Protein AF-A0A3P7LE86-F1 (afdb_monomer)

Organism: Strongylus vulgaris (NCBI:txid40348)

Radius of gyration: 16.44 Å; Cα contacts (8 Å, |Δi|>4): 26; chains: 1; bounding box: 34×28×45 Å

pLDDT: mean 81.73, std 16.17, range [34.53, 98.5]

Foldseek 3Di:
DDDDQPPPVVCCVVPPPVVVVVVVVVVVVVQVVVQVVVCVVPVDGDGDDDDDDCVNPDCVQCVDCPHPVNVSCVVPPD

Mean predicted aligned error: 7.5 Å

Secondary structure (DSSP, 8-state):
---GGGSHHHHHHHS-HHHHHHHHHHHHHHHHHHHHHHHHHHSS----------TT--GGGGSSTTSHHHHHHHHH--

Structure (mmCIF, N/CA/C/O backbone):
data_AF-A0A3P7LE86-F1
#
_entry.id   AF-A0A3P7LE86-F1
#
loop_
_atom_site.group_PDB
_atom_site.id
_atom_site.type_symbol
_atom_site.label_atom_id
_atom_site.label_alt_id
_atom_site.label_comp_id
_atom_site.label_asym_id
_atom_site.label_entity_id
_atom_site.label_seq_id
_atom_site.pdbx_PDB_ins_code
_atom_site.Cartn_x
_atom_site.Cartn_y
_atom_site.Cartn_z
_atom_site.occupancy
_atom_site.B_iso_or_equiv
_atom_site.auth_seq_id
_atom_site.auth_comp_id
_atom_site.auth_asym_id
_atom_site.auth_atom_id
_atom_site.pdbx_PDB_model_num
ATOM 1 N N . MET A 1 1 ? -9.339 -17.586 -24.919 1.00 34.53 1 MET A N 1
ATOM 2 C CA . MET A 1 1 ? -8.750 -17.655 -23.564 1.00 34.53 1 MET A CA 1
ATOM 3 C C . MET A 1 1 ? -7.419 -16.897 -23.552 1.00 34.53 1 MET A C 1
ATOM 5 O O . MET A 1 1 ? -6.362 -17.496 -23.464 1.00 34.53 1 MET A O 1
ATOM 9 N N . LEU A 1 2 ? -7.484 -15.572 -23.720 1.00 39.53 2 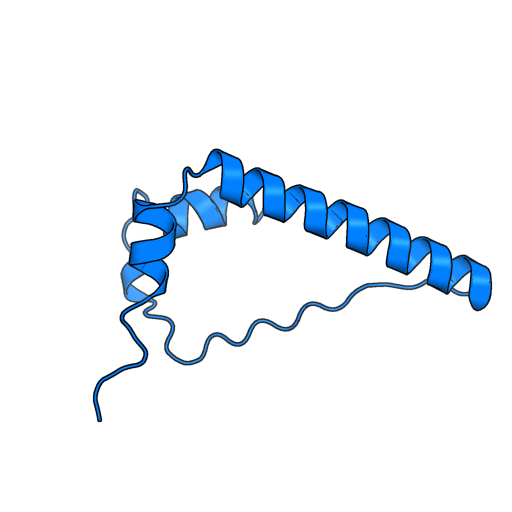LEU A N 1
ATOM 10 C CA . LEU A 1 2 ? -6.364 -14.621 -23.759 1.00 39.53 2 LEU A CA 1
ATOM 11 C C . LEU A 1 2 ? -6.974 -13.257 -23.393 1.00 39.53 2 LEU A C 1
ATOM 13 O O . LEU A 1 2 ? -7.762 -12.773 -24.196 1.00 39.53 2 LEU A O 1
ATOM 17 N N . SER A 1 3 ? -6.696 -12.661 -22.224 1.00 37.34 3 SER A N 1
ATOM 18 C CA . SER A 1 3 ? -6.882 -11.196 -22.040 1.00 37.34 3 SER A CA 1
ATOM 19 C C . SER A 1 3 ? -6.427 -10.599 -20.699 1.00 37.34 3 SER A C 1
ATOM 21 O O . SER A 1 3 ? -6.305 -9.380 -20.617 1.00 37.34 3 SER A O 1
ATOM 23 N N . SER A 1 4 ? -6.143 -11.369 -19.646 1.00 42.84 4 SER A N 1
ATOM 24 C CA . SER A 1 4 ? -5.965 -10.741 -18.319 1.00 42.84 4 SER A CA 1
ATOM 25 C C . SER A 1 4 ? -4.548 -10.241 -17.996 1.00 42.84 4 SER A C 1
ATOM 27 O O . SER A 1 4 ? -4.404 -9.356 -17.159 1.00 42.84 4 SER A O 1
ATOM 29 N N . ASN A 1 5 ? -3.504 -10.729 -18.676 1.00 44.62 5 ASN A N 1
ATOM 30 C CA . ASN A 1 5 ? -2.106 -10.483 -18.275 1.00 44.62 5 ASN A CA 1
ATOM 31 C C . ASN A 1 5 ? -1.485 -9.174 -18.813 1.00 44.62 5 ASN A C 1
ATOM 33 O O . ASN A 1 5 ? -0.301 -8.937 -18.616 1.00 44.62 5 ASN A O 1
ATOM 37 N N . PHE A 1 6 ? -2.243 -8.311 -19.502 1.00 47.38 6 PHE A N 1
ATOM 38 C CA . PHE A 1 6 ? -1.646 -7.249 -20.334 1.00 47.38 6 PHE A CA 1
ATOM 39 C C . PHE A 1 6 ? -1.610 -5.827 -19.729 1.00 47.38 6 PHE A C 1
ATOM 41 O O . PHE A 1 6 ? -1.116 -4.915 -20.387 1.00 47.38 6 PHE A O 1
ATOM 48 N N . ARG A 1 7 ? -2.120 -5.576 -18.508 1.00 57.44 7 ARG A N 1
ATOM 49 C CA . ARG A 1 7 ? -2.365 -4.184 -18.044 1.00 57.44 7 ARG A CA 1
ATOM 50 C C . ARG A 1 7 ? -1.389 -3.597 -17.014 1.00 57.44 7 ARG A C 1
ATOM 52 O O . ARG A 1 7 ? -1.125 -2.401 -17.088 1.00 57.44 7 ARG A O 1
ATOM 59 N N . TYR A 1 8 ? -0.787 -4.374 -16.113 1.00 54.53 8 TYR A N 1
ATOM 60 C CA . TYR A 1 8 ? 0.061 -3.805 -15.044 1.00 54.53 8 TYR A CA 1
ATOM 61 C C . TYR A 1 8 ? 1.352 -3.151 -15.563 1.00 54.53 8 TYR A C 1
ATOM 63 O O . TYR A 1 8 ? 1.698 -2.043 -15.153 1.00 54.53 8 TYR A O 1
ATOM 71 N N . PHE A 1 9 ? 2.025 -3.784 -16.530 1.00 54.78 9 PHE A N 1
ATOM 72 C CA . PHE A 1 9 ? 3.254 -3.243 -17.123 1.00 54.78 9 PHE A CA 1
ATOM 73 C C . PHE A 1 9 ? 3.008 -1.960 -17.931 1.00 54.78 9 PHE A C 1
ATOM 75 O O . PHE A 1 9 ? 3.903 -1.129 -18.062 1.00 54.78 9 PHE A O 1
ATOM 82 N N . GLN A 1 10 ? 1.796 -1.773 -18.465 1.00 60.53 10 GLN A N 1
ATOM 83 C CA . GLN A 1 10 ? 1.438 -0.545 -19.177 1.00 60.53 10 GLN A CA 1
ATOM 84 C C . GLN A 1 10 ? 1.259 0.635 -18.221 1.00 60.53 10 GLN A C 1
ATOM 86 O O . GLN A 1 10 ? 1.692 1.736 -18.542 1.00 60.53 10 GLN A O 1
ATOM 91 N N . ILE A 1 11 ? 0.701 0.407 -17.030 1.00 66.50 11 ILE A N 1
ATOM 92 C CA . ILE A 1 11 ? 0.486 1.475 -16.047 1.00 66.50 11 ILE A CA 1
ATOM 93 C C . ILE A 1 11 ? 1.822 2.090 -15.626 1.00 66.50 11 ILE A C 1
ATOM 95 O O . ILE A 1 11 ? 1.980 3.299 -15.727 1.00 66.50 11 ILE A O 1
ATOM 99 N N . MET A 1 12 ? 2.819 1.282 -15.250 1.00 66.38 12 MET A N 1
ATOM 100 C CA . MET A 1 12 ? 4.138 1.807 -14.852 1.00 66.38 12 MET A CA 1
ATOM 101 C C . MET A 1 12 ? 4.983 2.342 -16.019 1.00 66.38 12 MET A C 1
ATOM 103 O O . MET A 1 12 ? 5.962 3.044 -15.791 1.00 66.38 12 MET A O 1
ATOM 107 N N . LYS A 1 13 ? 4.624 2.024 -17.270 1.00 68.19 13 LYS A N 1
ATOM 108 C CA . LYS A 1 13 ? 5.247 2.614 -18.467 1.00 68.19 13 LYS A CA 1
ATOM 109 C C . LYS A 1 13 ? 4.693 3.995 -18.814 1.00 68.19 13 LYS A C 1
ATOM 111 O O . LYS A 1 13 ? 5.388 4.769 -19.461 1.00 68.19 13 LYS A O 1
ATOM 116 N N . VAL A 1 14 ? 3.444 4.270 -18.441 1.00 74.31 14 VAL A N 1
ATOM 117 C CA . VAL A 1 14 ? 2.720 5.495 -18.817 1.00 74.31 14 VAL A CA 1
ATOM 118 C C . VAL A 1 14 ? 2.618 6.467 -17.641 1.00 74.31 14 VAL A C 1
ATOM 120 O O . VAL A 1 14 ? 2.657 7.678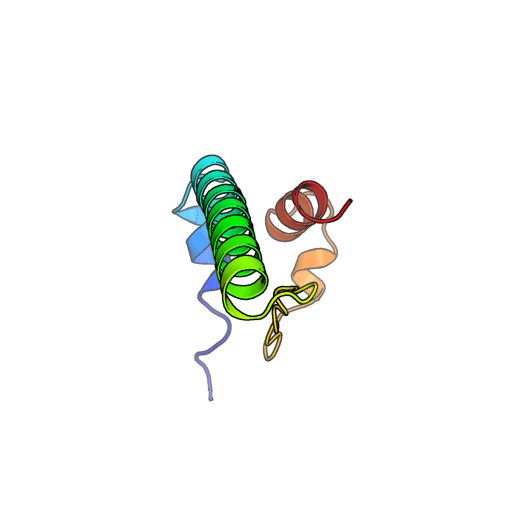 -17.837 1.00 74.31 14 VAL A O 1
ATOM 123 N N . ILE A 1 15 ? 2.517 5.952 -16.415 1.00 79.75 15 ILE A N 1
ATOM 124 C CA . ILE A 1 15 ? 2.386 6.744 -15.195 1.00 79.75 15 ILE A CA 1
ATOM 125 C C . ILE A 1 15 ? 3.754 6.849 -14.513 1.00 79.75 15 ILE A C 1
ATOM 127 O O . ILE A 1 15 ? 4.336 5.821 -14.158 1.00 79.75 15 ILE A O 1
ATOM 131 N N . PRO A 1 16 ? 4.266 8.071 -14.272 1.00 84.69 16 PRO A N 1
ATOM 132 C CA . PRO A 1 16 ? 5.507 8.252 -13.537 1.00 84.69 16 PRO A CA 1
ATOM 133 C C . PRO A 1 16 ? 5.420 7.653 -12.133 1.00 84.69 16 PRO A C 1
ATOM 135 O O . PRO A 1 16 ? 4.419 7.816 -11.433 1.00 84.69 16 PRO A O 1
ATOM 138 N N . MET A 1 17 ? 6.514 7.045 -11.682 1.00 79.81 17 MET A N 1
ATOM 139 C CA . MET A 1 17 ? 6.615 6.428 -10.357 1.00 79.81 17 MET A CA 1
ATOM 140 C C . MET A 1 17 ? 6.208 7.373 -9.214 1.00 79.81 17 MET A C 1
ATOM 142 O O . MET A 1 17 ? 5.566 6.956 -8.253 1.00 79.81 17 MET A O 1
ATOM 146 N N . SER A 1 18 ? 6.523 8.665 -9.338 1.00 84.81 18 SER A N 1
ATOM 147 C CA . SER A 1 18 ? 6.133 9.697 -8.372 1.00 84.81 18 SER A CA 1
ATOM 148 C C . SER A 1 18 ? 4.618 9.808 -8.181 1.00 84.81 18 SER A C 1
ATOM 150 O O . SER A 1 18 ? 4.166 9.993 -7.055 1.00 84.81 18 SER A O 1
ATOM 152 N N . HIS A 1 19 ? 3.827 9.646 -9.245 1.00 87.31 19 HIS A N 1
ATOM 153 C CA . HIS A 1 19 ? 2.366 9.675 -9.162 1.00 87.31 19 HIS A CA 1
ATOM 154 C C . HIS A 1 19 ? 1.827 8.426 -8.464 1.00 87.31 19 HIS A C 1
ATOM 156 O O . HIS A 1 19 ? 0.922 8.528 -7.643 1.00 87.31 19 HIS A O 1
ATOM 162 N N . ILE A 1 20 ? 2.421 7.258 -8.732 1.00 84.25 20 ILE A N 1
ATOM 163 C CA . ILE A 1 20 ? 2.056 6.004 -8.058 1.00 84.25 20 ILE A CA 1
ATOM 164 C C . ILE A 1 20 ? 2.303 6.128 -6.550 1.00 84.25 20 ILE A C 1
ATOM 166 O O . ILE A 1 20 ? 1.423 5.816 -5.749 1.00 84.25 20 ILE A O 1
ATOM 170 N N . LEU A 1 21 ? 3.471 6.648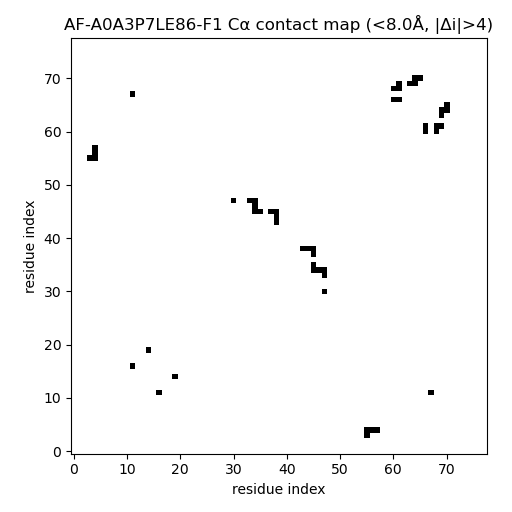 -6.161 1.00 86.00 21 LEU A N 1
ATOM 171 C CA . LEU A 1 21 ? 3.805 6.904 -4.759 1.00 86.00 21 LEU A CA 1
ATOM 172 C C . LEU A 1 21 ? 2.877 7.945 -4.129 1.00 86.00 21 LEU A C 1
ATOM 174 O O . LEU A 1 21 ? 2.429 7.762 -3.001 1.00 86.00 21 LEU A O 1
ATOM 178 N N . HIS A 1 22 ? 2.548 9.013 -4.854 1.00 90.06 22 HIS A N 1
ATOM 179 C CA . HIS A 1 22 ? 1.606 10.019 -4.375 1.00 90.06 22 HIS A CA 1
ATOM 180 C C . HIS A 1 22 ? 0.230 9.404 -4.076 1.00 90.06 22 HIS A C 1
ATOM 182 O O . HIS A 1 22 ? -0.298 9.595 -2.983 1.00 90.06 22 HIS A O 1
ATOM 188 N N . CYS A 1 23 ? -0.316 8.600 -4.994 1.00 90.00 23 CYS A N 1
ATOM 189 C CA . CYS A 1 23 ? -1.571 7.880 -4.772 1.00 90.00 23 CYS A CA 1
ATOM 190 C C . CYS A 1 23 ? -1.485 6.920 -3.579 1.00 90.00 23 CYS A C 1
ATOM 192 O O . CYS A 1 23 ? -2.430 6.841 -2.796 1.00 90.00 23 CYS A O 1
ATOM 194 N N . TYR A 1 24 ? -0.357 6.225 -3.414 1.00 88.50 24 TYR A N 1
ATOM 195 C CA . TYR A 1 24 ? -0.123 5.350 -2.268 1.00 88.50 24 TYR A CA 1
ATOM 196 C C . TYR A 1 24 ? -0.201 6.120 -0.941 1.00 88.50 24 TYR A C 1
ATOM 198 O O . TYR A 1 24 ? -0.967 5.737 -0.061 1.00 88.50 24 TYR A O 1
ATOM 206 N N . PHE A 1 25 ? 0.506 7.245 -0.800 1.00 91.25 25 PHE A N 1
ATOM 207 C CA . PHE A 1 25 ? 0.456 8.046 0.431 1.00 91.25 25 PHE A CA 1
ATOM 208 C C . PHE A 1 25 ? -0.909 8.703 0.670 1.00 91.25 25 PHE A C 1
ATOM 210 O O . PHE A 1 25 ? -1.370 8.749 1.809 1.00 91.25 25 PHE A O 1
ATOM 217 N N . MET A 1 26 ? -1.592 9.144 -0.389 1.00 95.81 26 MET A N 1
ATOM 218 C CA . MET A 1 26 ? -2.969 9.640 -0.291 1.00 95.81 26 MET A CA 1
ATOM 219 C C . MET A 1 26 ? -3.928 8.567 0.236 1.00 95.81 26 MET A C 1
ATOM 221 O O . MET A 1 26 ? -4.794 8.866 1.055 1.00 95.81 26 MET A O 1
ATOM 225 N N . LEU A 1 27 ? -3.767 7.312 -0.193 1.00 93.81 27 LEU A N 1
ATOM 226 C CA . LEU A 1 27 ? -4.575 6.201 0.305 1.00 93.81 27 LEU A CA 1
ATOM 227 C C . LEU A 1 27 ? -4.342 5.956 1.804 1.00 93.81 27 LEU A C 1
ATOM 229 O O . LEU A 1 27 ? -5.307 5.776 2.543 1.00 93.81 27 LEU A O 1
ATOM 233 N N . HIS A 1 28 ? -3.087 6.006 2.263 1.00 92.06 28 HIS A N 1
ATOM 234 C CA . HIS A 1 28 ? -2.747 5.892 3.690 1.00 92.06 28 HIS A CA 1
ATOM 235 C C . HIS A 1 28 ? -3.379 7.002 4.536 1.00 92.06 28 HIS A C 1
ATOM 237 O O . HIS A 1 28 ? -3.941 6.721 5.592 1.00 92.06 28 HIS A O 1
ATOM 243 N N . GLU A 1 29 ? -3.357 8.244 4.054 1.00 97.00 29 GLU A N 1
ATOM 244 C CA . GLU A 1 29 ? -4.025 9.372 4.716 1.00 97.00 29 GLU A CA 1
ATOM 245 C C . GLU A 1 29 ? -5.545 9.147 4.820 1.00 97.00 29 GLU A C 1
ATOM 247 O O . GLU A 1 29 ? -6.152 9.362 5.872 1.00 97.00 29 GLU A O 1
ATOM 252 N N . ILE A 1 30 ? -6.173 8.654 3.749 1.00 97.38 30 ILE A N 1
ATOM 253 C CA . ILE A 1 30 ? -7.605 8.320 3.743 1.00 97.38 30 ILE A CA 1
ATOM 254 C C . ILE A 1 30 ? -7.910 7.200 4.745 1.00 97.38 30 ILE A C 1
ATOM 256 O O . ILE A 1 30 ? -8.896 7.293 5.480 1.00 97.38 30 ILE A O 1
ATOM 260 N N . PHE A 1 31 ? -7.070 6.165 4.812 1.00 97.25 31 PHE A N 1
ATOM 261 C CA . PHE A 1 31 ? -7.209 5.097 5.802 1.00 97.25 31 PHE A CA 1
ATOM 262 C C . PHE A 1 31 ? -7.114 5.630 7.228 1.00 97.25 31 PHE A C 1
ATOM 264 O O . PHE A 1 31 ? -7.971 5.294 8.043 1.00 97.25 31 PHE A O 1
ATOM 271 N N . GLY A 1 32 ? -6.150 6.510 7.513 1.00 97.50 32 GLY A N 1
ATOM 272 C CA . GLY A 1 32 ? -6.030 7.164 8.815 1.00 97.50 32 GLY A CA 1
ATOM 273 C C . GLY A 1 32 ? -7.318 7.886 9.214 1.00 97.50 32 GLY A C 1
ATOM 274 O O . GLY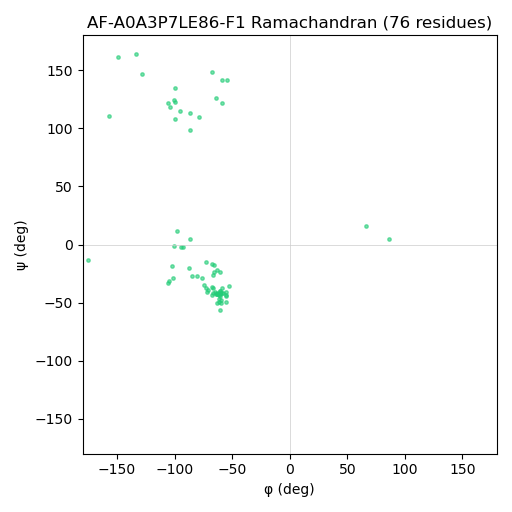 A 1 32 ? -7.868 7.629 10.282 1.00 97.50 32 GLY A O 1
ATOM 275 N N . ARG A 1 33 ? -7.876 8.703 8.312 1.00 98.00 33 ARG A N 1
ATOM 276 C CA . ARG A 1 33 ? -9.147 9.412 8.552 1.00 98.00 33 ARG A CA 1
ATOM 277 C C . ARG A 1 33 ? -10.316 8.462 8.797 1.00 98.00 33 ARG A C 1
ATOM 279 O O . ARG A 1 33 ? -11.132 8.714 9.681 1.00 98.00 33 ARG A O 1
ATOM 286 N N . ALA A 1 34 ? -10.401 7.375 8.031 1.00 97.81 34 ALA A N 1
ATOM 287 C CA . ALA A 1 34 ? -11.453 6.376 8.187 1.00 97.81 34 ALA A CA 1
ATOM 288 C C . ALA A 1 34 ? -11.362 5.650 9.539 1.00 97.81 34 ALA A C 1
ATOM 290 O O . ALA A 1 34 ? -12.390 5.443 10.189 1.00 97.81 34 ALA A O 1
ATOM 291 N N . VAL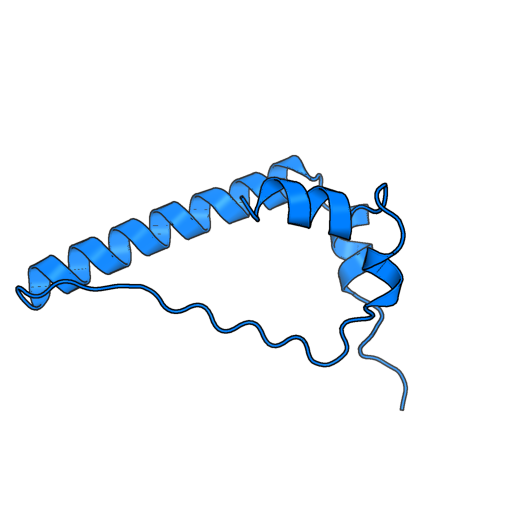 A 1 35 ? -10.146 5.308 9.985 1.00 98.44 35 VAL A N 1
ATOM 292 C CA . VAL A 1 35 ? -9.905 4.747 11.322 1.00 98.44 35 VAL A CA 1
ATOM 293 C C . VAL A 1 35 ? -10.350 5.745 12.382 1.00 98.44 35 VAL A C 1
ATOM 295 O O . VAL A 1 35 ? -11.244 5.418 13.155 1.00 98.44 35 VAL A O 1
ATOM 298 N N . THR A 1 36 ? -9.828 6.976 12.364 1.00 98.38 36 THR A N 1
ATOM 299 C CA . THR A 1 36 ? -10.151 7.998 13.371 1.00 98.38 36 THR A CA 1
ATOM 3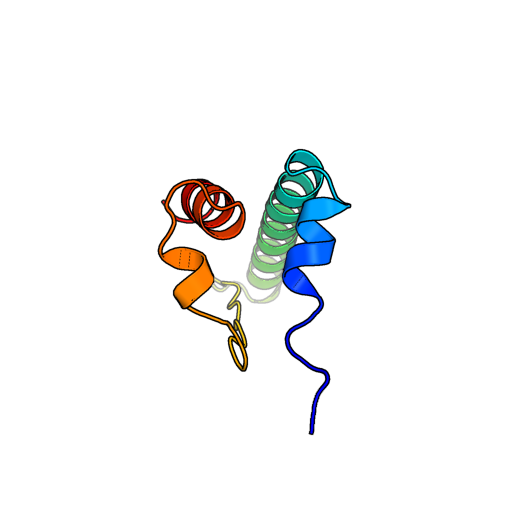00 C C . THR A 1 36 ? -11.654 8.255 13.480 1.00 98.38 36 THR A C 1
ATOM 302 O O . THR A 1 36 ? -12.192 8.313 14.584 1.00 98.38 36 THR A O 1
ATOM 305 N N . GLU A 1 37 ? -12.364 8.366 12.356 1.00 98.25 37 GLU A N 1
ATOM 306 C CA . GLU A 1 37 ? -13.816 8.567 12.378 1.00 98.25 37 GLU A CA 1
ATOM 307 C C . GLU A 1 37 ? -14.564 7.345 12.933 1.00 98.25 37 GLU A C 1
ATOM 309 O O . GLU A 1 37 ? -15.541 7.489 13.672 1.00 98.25 37 GLU A O 1
ATOM 314 N N . THR A 1 38 ? -14.104 6.132 12.625 1.00 98.31 38 THR A N 1
ATOM 315 C CA . THR A 1 38 ? -14.701 4.899 13.159 1.00 98.31 38 THR A CA 1
ATOM 316 C C . THR A 1 38 ? -14.479 4.787 14.664 1.00 98.31 38 THR A C 1
ATOM 318 O O . THR A 1 38 ? -15.420 4.487 15.403 1.00 98.31 38 THR A O 1
ATOM 321 N N . GLU A 1 39 ? -13.276 5.094 15.145 1.00 98.50 39 GLU A N 1
ATOM 322 C CA . GLU A 1 39 ? -12.957 5.113 16.575 1.00 98.50 39 GLU A CA 1
ATOM 323 C C . GLU A 1 39 ? -13.784 6.170 17.308 1.00 98.50 39 GLU A C 1
ATOM 325 O O . GLU A 1 39 ? -14.381 5.873 18.343 1.00 98.50 39 GLU A O 1
ATOM 330 N N . ARG A 1 40 ? -13.930 7.370 16.729 1.00 98.31 40 ARG A N 1
ATOM 331 C CA . ARG A 1 40 ? -14.782 8.438 17.272 1.00 98.31 40 ARG A CA 1
ATOM 332 C C . ARG A 1 40 ? -16.243 8.001 17.402 1.00 98.31 40 ARG A C 1
ATOM 334 O O . ARG A 1 40 ? -16.894 8.322 18.392 1.00 98.31 40 ARG A O 1
ATOM 341 N N . ARG A 1 41 ? -16.775 7.287 16.404 1.00 98.44 41 ARG A N 1
ATOM 342 C CA . ARG A 1 41 ? -18.172 6.817 16.389 1.00 98.44 41 ARG A CA 1
ATOM 343 C C . ARG A 1 41 ? -18.428 5.638 17.322 1.00 98.44 41 ARG A C 1
ATOM 345 O O . ARG A 1 41 ? -19.533 5.515 17.840 1.00 98.44 41 ARG A O 1
ATOM 352 N N . THR A 1 42 ? -17.455 4.746 17.478 1.00 98.12 42 THR A N 1
ATOM 353 C CA . THR A 1 42 ? -17.638 3.467 18.186 1.00 98.12 42 THR A CA 1
ATOM 354 C C . THR A 1 42 ? -17.070 3.463 19.602 1.00 98.12 42 THR A C 1
ATOM 356 O O . THR A 1 42 ? -17.430 2.592 20.392 1.00 98.12 42 THR A O 1
ATOM 359 N N . GLY A 1 43 ? -16.179 4.404 19.929 1.00 98.31 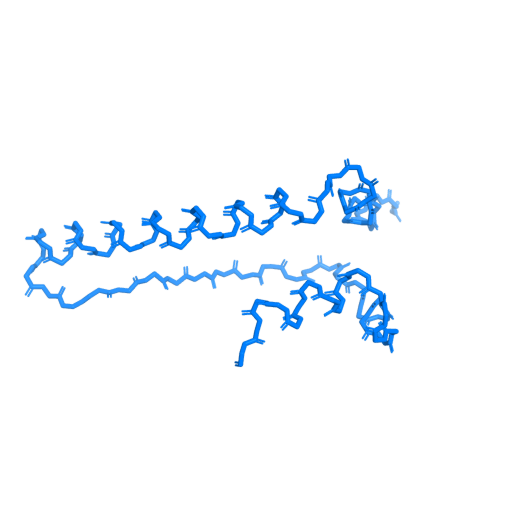43 GLY A N 1
ATOM 360 C CA . GLY A 1 43 ? -15.431 4.429 21.186 1.00 98.31 43 GLY A CA 1
ATOM 361 C C . GLY A 1 43 ? -14.444 3.266 21.336 1.00 98.31 43 GLY A C 1
ATOM 362 O O . GLY A 1 43 ? -14.018 2.972 22.451 1.00 98.31 43 GLY A O 1
ATOM 363 N N . ARG A 1 44 ? -14.118 2.559 20.244 1.00 97.94 44 ARG A N 1
ATOM 364 C CA . ARG A 1 44 ? -13.265 1.363 20.245 1.00 97.94 44 ARG A CA 1
ATOM 365 C C . ARG A 1 44 ? -12.133 1.499 19.227 1.00 97.94 44 ARG A C 1
ATOM 367 O O . ARG A 1 44 ? -12.382 2.067 18.164 1.00 97.94 44 ARG A O 1
ATOM 374 N N . PRO A 1 45 ? -10.943 0.931 19.502 1.00 97.81 45 PRO A N 1
ATOM 375 C CA . PRO A 1 45 ? -9.855 0.883 18.531 1.00 97.81 45 PRO A CA 1
ATOM 376 C C . PRO A 1 45 ? -10.291 0.247 17.210 1.00 97.81 45 PRO A C 1
ATOM 378 O O . PRO A 1 45 ? -11.053 -0.725 17.211 1.00 97.81 45 PRO A O 1
ATOM 381 N N . SER A 1 46 ? -9.810 0.786 16.094 1.00 97.38 46 SER A N 1
ATOM 382 C CA . SER A 1 46 ? -10.183 0.343 14.747 1.00 97.38 46 SER A CA 1
ATOM 383 C C . SER A 1 46 ? -8.965 0.174 13.839 1.00 97.38 46 SER A C 1
ATOM 385 O O . SER A 1 46 ? -7.868 0.641 14.125 1.00 97.38 46 SER A O 1
ATOM 387 N N . SER A 1 47 ? -9.149 -0.527 12.719 1.00 96.44 47 SER A N 1
ATOM 388 C CA . SER A 1 47 ? -8.110 -0.709 11.701 1.00 96.44 47 SER A CA 1
ATOM 389 C C . SER A 1 47 ? -8.725 -0.851 10.311 1.00 96.44 47 SER A C 1
ATOM 391 O O . SER A 1 47 ? -9.911 -1.157 10.174 1.00 96.44 47 SER A O 1
ATOM 393 N N . VAL A 1 48 ? -7.912 -0.631 9.276 1.00 95.38 48 VAL A N 1
ATOM 394 C CA . VAL A 1 48 ? -8.272 -0.935 7.887 1.00 95.38 48 VAL A CA 1
ATOM 395 C C . VAL A 1 48 ? -7.642 -2.262 7.491 1.00 95.38 48 VAL A C 1
ATOM 397 O O . VAL A 1 48 ? -6.454 -2.489 7.715 1.00 95.38 48 VAL A O 1
ATOM 400 N N . VAL A 1 49 ? -8.432 -3.114 6.843 1.00 93.50 49 VAL A N 1
ATOM 401 C CA . VAL A 1 49 ? -7.958 -4.357 6.234 1.00 93.50 49 VAL A CA 1
ATOM 402 C C . VAL A 1 49 ? -7.927 -4.171 4.722 1.00 93.50 49 VAL A C 1
ATOM 404 O O . VAL A 1 49 ? -8.948 -3.867 4.109 1.00 93.50 49 VAL A O 1
ATOM 407 N N . THR A 1 50 ? -6.754 -4.358 4.117 1.00 89.88 50 THR A N 1
ATOM 408 C CA . THR A 1 50 ? -6.597 -4.356 2.656 1.00 89.88 50 THR A CA 1
ATOM 409 C C . THR A 1 50 ? -6.525 -5.793 2.155 1.00 89.88 50 THR A C 1
ATOM 411 O O . THR A 1 50 ? -5.669 -6.557 2.595 1.00 89.88 50 THR A O 1
ATOM 414 N N . VAL A 1 51 ? -7.408 -6.159 1.224 1.00 89.69 51 VAL A N 1
ATOM 415 C CA . VAL A 1 51 ? -7.405 -7.474 0.567 1.00 89.69 51 VAL A CA 1
ATOM 416 C C . VAL A 1 51 ? -6.843 -7.314 -0.841 1.00 89.69 51 VAL A C 1
ATOM 418 O O . VAL A 1 51 ? -7.404 -6.593 -1.663 1.00 89.69 51 VAL A O 1
ATOM 421 N N . LEU A 1 52 ? -5.723 -7.982 -1.106 1.00 85.06 52 LEU A N 1
ATOM 422 C CA . LEU A 1 52 ? -5.044 -7.967 -2.399 1.00 85.06 52 LEU A CA 1
ATOM 423 C C . LEU A 1 52 ? -5.402 -9.242 -3.169 1.00 85.06 52 LEU A C 1
ATOM 425 O O . LEU A 1 52 ? -4.931 -10.324 -2.823 1.00 85.06 52 LEU A O 1
ATOM 429 N N . ASP A 1 53 ? -6.219 -9.118 -4.216 1.00 86.56 53 ASP A N 1
ATOM 430 C CA . ASP A 1 53 ? -6.424 -10.213 -5.168 1.00 86.56 53 ASP A CA 1
ATOM 431 C C . ASP A 1 53 ? -5.238 -10.269 -6.138 1.00 86.56 53 ASP A C 1
ATOM 433 O O . ASP A 1 53 ? -5.047 -9.387 -6.976 1.00 86.56 53 ASP A O 1
ATOM 437 N N . LEU A 1 54 ? -4.420 -11.310 -5.989 1.00 83.88 54 LEU A N 1
ATOM 438 C CA . LEU A 1 54 ? -3.222 -11.537 -6.796 1.00 83.88 54 LEU A CA 1
ATOM 439 C C . LEU A 1 54 ? -3.468 -12.517 -7.952 1.00 83.88 54 LEU A C 1
ATOM 441 O O . LEU A 1 54 ? -2.517 -13.001 -8.572 1.00 83.88 54 LEU A O 1
ATOM 445 N N . LYS A 1 55 ? -4.724 -12.864 -8.254 1.00 86.38 55 LYS A N 1
ATOM 446 C CA . LYS A 1 55 ? -5.046 -13.805 -9.327 1.00 86.38 55 LYS A CA 1
ATOM 447 C C . LYS A 1 55 ? -4.514 -13.306 -10.675 1.00 86.38 55 LYS A C 1
ATOM 449 O O . LYS A 1 55 ? -4.903 -12.254 -11.171 1.00 86.38 55 LYS A O 1
ATOM 454 N N . GLY A 1 56 ? -3.660 -14.115 -11.303 1.00 83.56 56 GLY A N 1
ATOM 455 C CA . GLY A 1 56 ? -3.029 -13.784 -12.586 1.00 83.56 56 GLY A CA 1
ATOM 456 C C . GLY A 1 56 ? -1.745 -12.959 -12.467 1.00 83.56 56 GLY A C 1
ATOM 457 O O . GLY A 1 56 ? -1.177 -12.590 -13.492 1.00 83.56 56 GLY A O 1
ATOM 458 N N . LEU A 1 57 ? -1.256 -12.698 -11.249 1.00 81.44 57 LEU A N 1
ATOM 459 C CA . LEU A 1 57 ? 0.051 -12.084 -11.054 1.00 81.44 57 LEU A CA 1
ATOM 460 C C . LEU A 1 57 ? 1.155 -13.008 -11.581 1.00 81.44 57 LEU A C 1
ATOM 462 O O . LEU A 1 57 ? 1.274 -14.166 -11.177 1.00 81.44 57 LEU A O 1
ATOM 466 N N . ASN A 1 58 ? 1.997 -12.475 -12.462 1.00 82.69 58 ASN A N 1
ATOM 467 C CA . ASN A 1 58 ? 3.158 -13.186 -12.963 1.00 82.69 58 ASN A CA 1
ATOM 468 C C . ASN A 1 58 ? 4.352 -12.989 -12.015 1.00 82.69 58 ASN A C 1
ATOM 470 O O . ASN A 1 58 ? 5.067 -11.993 -12.094 1.00 82.69 58 ASN A O 1
ATOM 474 N N . LEU A 1 59 ? 4.602 -13.964 -11.136 1.00 81.50 59 LEU A N 1
ATOM 475 C CA . LEU A 1 59 ? 5.698 -13.897 -10.159 1.00 81.50 59 LEU A CA 1
ATOM 476 C C . LEU A 1 59 ? 7.090 -13.789 -10.799 1.00 81.50 59 LEU A C 1
ATOM 478 O O . LEU A 1 59 ? 8.006 -13.267 -10.167 1.00 81.50 59 LEU A O 1
ATOM 482 N N . SER A 1 60 ? 7.258 -14.226 -12.052 1.00 84.00 60 SER A N 1
ATOM 483 C CA . SER A 1 60 ? 8.548 -14.094 -12.745 1.00 84.00 60 SER A CA 1
ATOM 484 C C . SER A 1 60 ? 8.965 -12.632 -12.957 1.00 84.00 60 SER A C 1
ATOM 486 O O . SER A 1 60 ? 10.156 -12.341 -13.040 1.00 84.00 60 SER A O 1
ATOM 488 N N . GLU A 1 61 ? 8.014 -11.692 -12.939 1.00 76.31 61 GLU A N 1
ATOM 489 C CA . GLU A 1 61 ? 8.284 -10.251 -13.014 1.00 76.31 61 GLU A CA 1
ATOM 490 C C . GLU A 1 61 ? 9.003 -9.717 -11.768 1.00 76.31 61 GLU A C 1
ATOM 492 O O . GLU A 1 61 ? 9.618 -8.656 -11.831 1.00 76.31 61 GLU A O 1
ATOM 497 N N . PHE A 1 62 ? 8.989 -10.469 -10.663 1.00 80.56 62 PHE A N 1
ATOM 498 C CA . PHE A 1 62 ? 9.664 -10.112 -9.416 1.00 80.56 62 PHE A CA 1
ATOM 499 C C . PHE A 1 62 ? 11.070 -10.713 -9.285 1.00 80.56 62 PHE A C 1
ATOM 501 O O . PHE A 1 62 ? 11.769 -10.427 -8.316 1.00 80.56 62 PHE A O 1
ATOM 508 N N . LEU A 1 63 ? 11.516 -11.518 -10.255 1.00 83.12 63 LEU A N 1
ATOM 509 C CA . LEU A 1 63 ? 12.846 -12.135 -10.218 1.00 83.12 63 LEU A CA 1
ATOM 510 C C . LEU A 1 63 ? 13.964 -11.146 -10.562 1.00 83.12 63 LEU A C 1
ATOM 512 O O . LEU A 1 63 ? 15.086 -11.301 -10.087 1.00 83.12 63 LEU A O 1
ATOM 516 N N . ASN A 1 64 ? 13.677 -10.125 -11.376 1.00 83.50 64 ASN A N 1
ATOM 517 C CA . ASN A 1 64 ? 14.650 -9.083 -11.686 1.00 83.50 64 ASN A CA 1
ATOM 518 C C . ASN A 1 64 ? 14.588 -7.975 -10.616 1.00 83.50 64 ASN A C 1
ATOM 520 O O . ASN A 1 64 ? 13.603 -7.227 -10.591 1.00 83.50 64 ASN A O 1
ATOM 524 N N . PRO A 1 65 ? 15.636 -7.793 -9.790 1.00 82.44 65 PRO A N 1
ATOM 525 C CA . PRO A 1 65 ? 15.645 -6.796 -8.720 1.00 82.44 65 PRO A CA 1
ATOM 526 C C . PRO A 1 65 ? 15.601 -5.347 -9.222 1.00 82.44 65 PRO A C 1
ATOM 528 O O . PRO A 1 65 ? 15.267 -4.438 -8.462 1.00 82.44 65 PRO A O 1
ATOM 531 N N . LEU A 1 66 ? 15.924 -5.123 -10.499 1.00 83.12 66 LEU A N 1
ATOM 532 C CA . LEU A 1 66 ? 15.853 -3.818 -11.152 1.00 83.12 66 LEU A CA 1
ATOM 533 C C . LEU A 1 66 ? 14.513 -3.578 -11.855 1.00 83.12 66 LEU A C 1
ATOM 535 O O . LEU A 1 66 ? 14.309 -2.503 -12.412 1.00 83.12 66 LEU A O 1
ATOM 539 N N . SER A 1 67 ? 13.597 -4.545 -11.854 1.00 80.62 67 SER A N 1
ATOM 540 C CA . SER A 1 67 ? 12.281 -4.367 -12.465 1.00 80.62 67 SER A CA 1
ATOM 541 C C . SER A 1 67 ? 11.444 -3.338 -11.696 1.00 80.62 67 SER A C 1
ATOM 543 O O . SER A 1 67 ? 11.543 -3.212 -10.475 1.00 80.62 67 SER A O 1
ATOM 545 N N . ALA A 1 68 ? 10.585 -2.606 -12.409 1.00 77.50 68 ALA A N 1
ATOM 546 C CA . ALA A 1 68 ? 9.685 -1.629 -11.798 1.00 77.50 68 ALA A CA 1
ATOM 547 C C . ALA A 1 68 ? 8.781 -2.224 -10.689 1.00 77.50 68 ALA A C 1
ATOM 549 O O . ALA A 1 68 ? 8.668 -1.581 -9.645 1.00 77.50 68 ALA A O 1
ATOM 550 N N . PRO A 1 69 ? 8.210 -3.446 -10.823 1.00 79.06 69 PRO A N 1
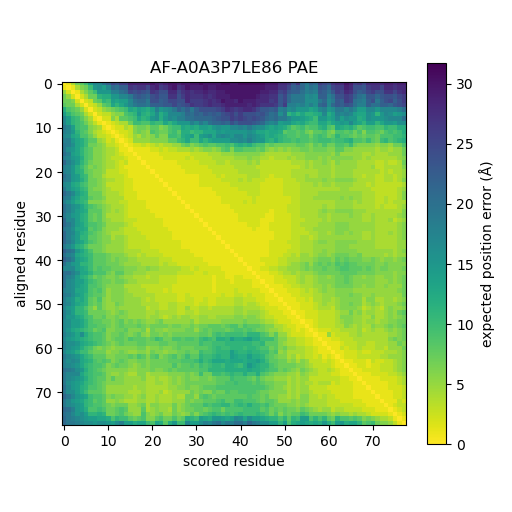ATOM 551 C CA . PRO A 1 69 ? 7.468 -4.085 -9.734 1.00 79.06 69 PRO A CA 1
ATOM 552 C C . PRO A 1 69 ? 8.304 -4.280 -8.465 1.00 79.06 69 PRO A C 1
ATOM 554 O O . PRO A 1 69 ? 7.818 -4.004 -7.371 1.00 79.06 69 PRO A O 1
ATOM 557 N N . VAL A 1 70 ? 9.568 -4.703 -8.592 1.00 83.19 70 VAL A N 1
ATOM 558 C CA . VAL A 1 70 ? 10.452 -4.901 -7.431 1.00 83.19 70 VAL A CA 1
ATOM 559 C C . VAL A 1 70 ? 10.876 -3.570 -6.823 1.00 83.19 70 VAL A C 1
ATOM 561 O O . VAL A 1 70 ? 10.877 -3.432 -5.602 1.00 83.19 70 VAL A O 1
ATOM 564 N N . GLN A 1 71 ? 11.190 -2.566 -7.644 1.00 82.00 71 GLN A N 1
ATOM 565 C CA . GLN A 1 71 ? 11.493 -1.224 -7.144 1.00 82.00 71 GLN A CA 1
ATOM 566 C C . GLN A 1 71 ? 10.304 -0.629 -6.380 1.00 82.00 71 GLN A C 1
ATOM 568 O O . GLN A 1 71 ? 10.496 -0.073 -5.302 1.00 82.00 71 GLN A O 1
ATOM 573 N N . LEU A 1 72 ? 9.077 -0.801 -6.886 1.00 80.25 72 LEU A N 1
ATOM 574 C CA . LEU A 1 72 ? 7.862 -0.385 -6.187 1.00 80.25 72 LEU A CA 1
ATOM 575 C C . LEU A 1 72 ? 7.678 -1.151 -4.879 1.00 80.25 72 LEU A C 1
ATOM 577 O O . LEU A 1 72 ? 7.501 -0.524 -3.839 1.00 80.25 72 LEU A O 1
ATOM 581 N N . ALA A 1 73 ? 7.776 -2.482 -4.916 1.00 81.94 73 ALA A N 1
ATOM 582 C CA . ALA A 1 73 ? 7.649 -3.330 -3.735 1.00 81.94 73 ALA A CA 1
ATOM 583 C C . ALA A 1 73 ? 8.637 -2.919 -2.630 1.00 81.94 73 ALA A C 1
ATOM 585 O O . ALA A 1 73 ? 8.239 -2.780 -1.479 1.00 81.94 73 ALA A O 1
ATOM 586 N N . ARG A 1 74 ? 9.896 -2.627 -2.980 1.00 81.19 74 ARG A N 1
ATOM 587 C CA . ARG A 1 74 ? 10.928 -2.171 -2.031 1.00 81.19 74 ARG A CA 1
ATOM 588 C C . ARG A 1 74 ? 10.656 -0.802 -1.409 1.00 81.19 74 ARG A C 1
ATOM 590 O O . ARG A 1 74 ? 11.215 -0.502 -0.361 1.00 81.19 74 ARG A O 1
ATOM 597 N N . LEU A 1 75 ? 9.863 0.044 -2.060 1.00 77.69 75 LEU A N 1
ATOM 598 C CA . LEU A 1 75 ? 9.497 1.354 -1.519 1.00 77.69 75 LEU A CA 1
ATOM 599 C C . LEU A 1 75 ? 8.297 1.274 -0.571 1.00 77.69 75 LEU A C 1
ATOM 601 O O . LEU A 1 75 ? 8.173 2.119 0.314 1.00 77.69 75 LEU A O 1
ATOM 605 N N . VAL A 1 76 ? 7.418 0.285 -0.757 1.00 74.06 76 VAL A N 1
ATOM 606 C CA . VAL A 1 76 ? 6.169 0.153 0.014 1.00 74.06 76 VAL A CA 1
ATOM 607 C C . VAL A 1 76 ? 6.247 -0.885 1.135 1.00 74.06 76 VAL A C 1
ATOM 609 O O . VAL A 1 76 ? 5.567 -0.720 2.145 1.00 74.06 76 VAL A O 1
ATOM 612 N N . VAL A 1 77 ? 7.076 -1.922 0.991 1.00 70.88 77 VAL A N 1
ATOM 613 C CA . VAL A 1 77 ? 7.320 -2.952 2.011 1.00 70.88 77 VAL A CA 1
ATOM 614 C C . VAL A 1 77 ? 8.573 -2.565 2.801 1.00 70.88 77 VAL A C 1
ATOM 616 O O . VAL A 1 77 ? 9.660 -2.506 2.227 1.00 70.88 77 VAL A O 1
ATOM 619 N N . LYS A 1 78 ? 8.414 -2.271 4.096 1.00 57.53 78 LYS A N 1
ATOM 620 C CA . LYS A 1 78 ? 9.517 -2.065 5.049 1.00 57.53 78 LYS A CA 1
ATOM 621 C C . LYS A 1 78 ? 9.746 -3.314 5.881 1.00 57.53 78 LYS A C 1
ATOM 623 O O . LYS A 1 78 ? 8.730 -3.928 6.273 1.00 57.53 78 LYS A O 1
#

InterPro domains:
  IPR036865 CRAL-TRIO lipid binding domain superfamily [G3DSA:3.40.525.10] (5-71)
  IPR036865 CRAL-TRIO lipid binding domain superfamily [SSF52087] (8-71)

Solvent-accessible surface area (backbone atoms only — not comparable to full-atom values): 5028 Å² total; per-residue (Å²): 145,81,79,84,82,71,54,70,73,52,49,67,72,75,44,59,67,68,57,56,52,49,53,51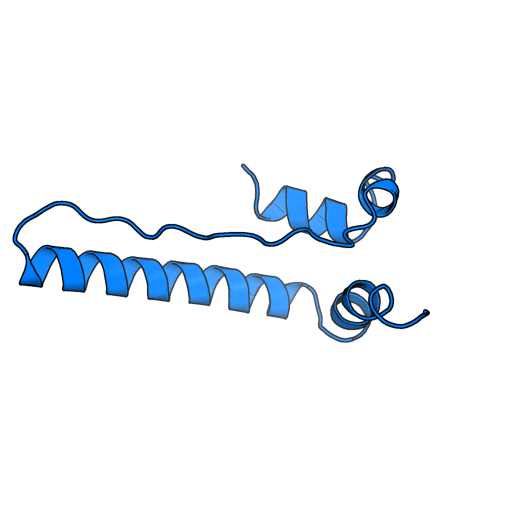,54,52,50,53,53,51,50,51,53,53,29,52,52,48,24,71,74,67,77,42,93,65,78,86,85,85,84,81,86,61,85,78,65,65,68,73,58,57,71,42,75,84,29,68,65,31,51,50,47,63,74,73,55,128

Sequence (78 aa):
MLSSNFRYFQIMKVIPMSHILHCYFMLHEIFGRAVTETERRTGRPSSVVTVLDLKGLNLSEFLNPLSAPVQLARLVVK